Protein AF-A0A4Y2UH75-F1 (afdb_monomer)

Mean predicted aligned error: 12.53 Å

Structure (mmCIF, N/CA/C/O backbone):
data_AF-A0A4Y2UH75-F1
#
_entry.id   AF-A0A4Y2UH75-F1
#
loop_
_atom_site.group_PDB
_atom_site.id
_atom_site.type_symbol
_atom_site.label_atom_id
_atom_site.label_alt_id
_atom_site.label_comp_id
_atom_site.label_asym_id
_atom_site.label_entity_id
_atom_site.label_seq_id
_atom_site.pdbx_PDB_ins_code
_atom_site.Cartn_x
_atom_site.Cartn_y
_atom_site.Cartn_z
_atom_site.occupancy
_atom_site.B_iso_or_equiv
_atom_site.auth_seq_id
_atom_site.auth_comp_id
_atom_site.auth_asym_id
_atom_site.auth_atom_id
_atom_site.pdbx_PDB_model_num
ATOM 1 N N . MET A 1 1 ? 2.808 -1.306 12.003 1.00 77.44 1 MET A N 1
ATOM 2 C CA . MET A 1 1 ? 1.553 -0.594 12.345 1.00 77.44 1 MET A CA 1
ATOM 3 C C . MET A 1 1 ? 0.540 -1.600 12.867 1.00 77.44 1 MET A C 1
ATOM 5 O O . MET A 1 1 ? 0.437 -2.665 12.271 1.00 77.44 1 MET A O 1
ATOM 9 N N . GLN A 1 2 ? -0.162 -1.304 13.964 1.00 88.44 2 GLN A N 1
ATOM 10 C CA . GLN A 1 2 ? -1.139 -2.225 14.560 1.00 88.44 2 GLN A CA 1
ATOM 11 C C . GLN A 1 2 ? -2.530 -1.984 13.933 1.00 88.44 2 GLN A C 1
ATOM 13 O O . GLN A 1 2 ? -3.039 -0.869 14.065 1.00 88.44 2 GLN A O 1
ATOM 18 N N . PRO A 1 3 ? -3.154 -2.970 13.250 1.00 91.00 3 PRO A N 1
ATOM 19 C CA . PRO A 1 3 ? -4.386 -2.749 12.481 1.00 91.00 3 PRO A CA 1
ATOM 20 C C . PRO A 1 3 ? -5.548 -2.173 13.293 1.00 91.00 3 PRO A C 1
ATOM 22 O O . PRO A 1 3 ? -6.282 -1.321 12.805 1.00 91.00 3 PRO A O 1
ATOM 25 N N . HIS A 1 4 ? -5.685 -2.580 14.558 1.00 92.75 4 HIS A N 1
ATOM 26 C CA . HIS A 1 4 ? -6.818 -2.197 15.402 1.00 92.75 4 HIS A CA 1
ATOM 27 C C . HIS A 1 4 ? -6.920 -0.685 15.674 1.00 92.75 4 HIS A C 1
ATOM 29 O O . HIS A 1 4 ? -8.005 -0.214 16.030 1.00 92.75 4 HIS A O 1
ATOM 35 N N . LEU A 1 5 ? -5.824 0.059 15.484 1.00 93.62 5 LEU A N 1
ATOM 36 C CA . LEU A 1 5 ? -5.753 1.515 15.622 1.00 93.62 5 LEU A CA 1
ATOM 37 C C . LEU A 1 5 ? -6.319 2.265 14.404 1.00 93.62 5 LEU A C 1
ATOM 39 O O . LEU A 1 5 ? -6.504 3.475 14.477 1.00 93.62 5 LEU A O 1
ATOM 43 N N . LEU A 1 6 ? -6.595 1.576 13.294 1.00 94.50 6 LEU A N 1
ATOM 44 C CA . LEU A 1 6 ? -6.977 2.174 12.010 1.00 94.50 6 LEU A CA 1
ATOM 45 C C . LEU A 1 6 ? -8.470 2.029 11.734 1.00 94.50 6 LEU A C 1
ATOM 47 O O . LEU A 1 6 ? -9.096 1.059 12.162 1.00 94.50 6 LEU A O 1
ATOM 51 N N . LYS A 1 7 ? -9.055 2.954 10.974 1.00 95.12 7 LYS A N 1
ATOM 52 C CA . LYS A 1 7 ? -10.440 2.851 10.488 1.00 95.12 7 LYS A CA 1
ATOM 53 C C . LYS A 1 7 ? -10.694 1.488 9.835 1.00 95.12 7 LYS A C 1
ATOM 55 O O . LYS A 1 7 ? -9.806 0.911 9.213 1.00 95.12 7 LYS A O 1
ATOM 60 N N . THR A 1 8 ? -11.921 0.979 9.955 1.00 95.00 8 THR A N 1
ATOM 61 C CA . THR A 1 8 ? -12.284 -0.415 9.633 1.00 95.00 8 THR A CA 1
ATOM 62 C C . THR A 1 8 ? -11.789 -0.889 8.265 1.00 95.00 8 THR A C 1
ATOM 64 O O . THR A 1 8 ? -11.175 -1.950 8.175 1.00 95.00 8 THR A O 1
ATOM 67 N N . PHE A 1 9 ? -11.990 -0.092 7.209 1.00 95.19 9 PHE A N 1
ATOM 68 C CA . PHE A 1 9 ? -11.539 -0.439 5.857 1.00 95.19 9 PHE A CA 1
ATOM 69 C C . PHE A 1 9 ? -10.017 -0.634 5.780 1.00 95.19 9 PHE A C 1
ATOM 71 O O . PHE A 1 9 ? -9.544 -1.659 5.286 1.00 95.19 9 PHE A O 1
ATOM 78 N N . VAL A 1 10 ? -9.249 0.321 6.313 1.00 95.44 10 VAL A N 1
ATOM 79 C CA . VAL A 1 10 ? -7.781 0.274 6.315 1.00 95.44 10 VAL A CA 1
ATOM 80 C C . VAL A 1 10 ? -7.279 -0.844 7.228 1.00 95.44 10 VAL A C 1
ATOM 82 O O . VAL A 1 10 ? -6.428 -1.627 6.815 1.00 95.44 10 VAL A O 1
ATOM 85 N N . SER A 1 11 ? -7.858 -0.988 8.424 1.00 95.44 11 SER A N 1
ATOM 86 C CA . SER A 1 11 ? -7.550 -2.062 9.379 1.00 95.44 11 SER A CA 1
ATOM 87 C C . SER A 1 11 ? -7.643 -3.444 8.733 1.00 95.44 11 SER A C 1
ATOM 89 O O . SER A 1 11 ? -6.688 -4.218 8.790 1.00 95.44 11 SER A O 1
ATOM 91 N N . ASN A 1 12 ? -8.762 -3.746 8.069 1.00 96.31 12 ASN A N 1
ATOM 92 C CA . ASN A 1 12 ? -8.988 -5.058 7.460 1.00 96.31 12 ASN A CA 1
ATOM 93 C C . ASN A 1 12 ? -7.946 -5.376 6.377 1.00 96.31 12 ASN A C 1
ATOM 95 O O . ASN A 1 12 ? -7.432 -6.494 6.312 1.00 96.31 12 ASN A O 1
ATOM 99 N N . ARG A 1 13 ? -7.583 -4.385 5.553 1.00 95.56 13 ARG A N 1
ATOM 100 C CA . ARG A 1 13 ? -6.571 -4.549 4.498 1.00 95.56 13 ARG A CA 1
ATOM 101 C C . ARG A 1 13 ? -5.172 -4.733 5.071 1.00 95.56 13 ARG A C 1
ATOM 103 O O . ARG A 1 13 ? -4.467 -5.643 4.646 1.00 95.56 13 ARG A O 1
ATOM 110 N N . VAL A 1 14 ? -4.784 -3.908 6.044 1.00 92.81 14 VAL A N 1
ATOM 111 C CA . VAL A 1 14 ? -3.471 -4.008 6.697 1.00 92.81 14 VAL A CA 1
ATOM 112 C C . VAL A 1 14 ? -3.326 -5.363 7.387 1.00 92.81 14 VAL A C 1
ATOM 114 O O . VAL A 1 14 ? -2.302 -6.014 7.203 1.00 92.81 14 VAL A O 1
ATOM 117 N N . ALA A 1 15 ? -4.357 -5.833 8.097 1.00 93.62 15 ALA A N 1
ATOM 118 C CA . ALA A 1 15 ? -4.357 -7.159 8.713 1.00 93.62 15 ALA A CA 1
ATOM 119 C C . ALA A 1 15 ? -4.193 -8.275 7.670 1.00 93.62 15 ALA A C 1
ATOM 121 O O . ALA A 1 15 ? -3.379 -9.179 7.855 1.00 93.62 15 ALA A O 1
ATOM 122 N N . LYS A 1 16 ? -4.909 -8.191 6.539 1.00 94.62 16 LYS A N 1
ATOM 123 C CA . LYS A 1 16 ? -4.784 -9.179 5.463 1.00 94.62 16 LYS A CA 1
ATOM 124 C C . LYS A 1 16 ? -3.377 -9.195 4.867 1.00 94.62 16 LYS A C 1
ATOM 126 O O . LYS A 1 16 ? -2.799 -10.269 4.748 1.00 94.62 16 LYS A O 1
ATOM 131 N N . ILE A 1 17 ? -2.809 -8.034 4.543 1.00 93.06 17 ILE A N 1
ATOM 132 C CA . ILE A 1 17 ? -1.444 -7.930 4.002 1.00 93.06 17 ILE A CA 1
ATOM 133 C C . ILE A 1 17 ? -0.431 -8.499 5.002 1.00 93.06 17 ILE A C 1
ATOM 135 O O . ILE A 1 17 ? 0.372 -9.350 4.640 1.00 93.06 17 ILE A O 1
ATOM 139 N N . GLN A 1 18 ? -0.516 -8.107 6.275 1.00 91.06 18 GLN A N 1
ATOM 140 C CA . GLN A 1 18 ? 0.371 -8.620 7.325 1.00 91.06 18 GLN A CA 1
ATOM 141 C C . GLN A 1 18 ? 0.248 -10.137 7.513 1.00 91.06 18 GLN A C 1
ATOM 143 O O . GLN A 1 18 ? 1.252 -10.791 7.763 1.00 91.06 18 GLN A O 1
ATOM 148 N N . SER A 1 19 ? -0.950 -10.711 7.348 1.00 92.12 19 SER A N 1
ATOM 149 C CA . SER A 1 19 ? -1.141 -12.168 7.416 1.00 92.12 19 SER A CA 1
ATOM 150 C C . SER A 1 19 ? -0.520 -12.927 6.239 1.00 92.12 19 SER A C 1
ATOM 152 O O . SER A 1 19 ? -0.185 -14.097 6.380 1.00 92.12 19 SER A O 1
ATOM 154 N N . LEU A 1 20 ? -0.386 -12.275 5.079 1.00 93.25 20 LEU A N 1
ATOM 155 C CA . LEU A 1 20 ? 0.162 -12.875 3.860 1.00 93.25 20 LEU A CA 1
ATOM 156 C C . LEU A 1 20 ? 1.684 -12.721 3.758 1.00 93.25 20 LEU A C 1
ATOM 158 O O . LEU A 1 20 ? 2.327 -13.479 3.039 1.00 93.25 20 LEU A O 1
ATOM 162 N N . CYS A 1 21 ? 2.260 -11.738 4.449 1.00 89.12 21 CYS A N 1
ATOM 163 C CA . CYS A 1 21 ? 3.667 -11.382 4.322 1.00 89.12 21 CYS A CA 1
ATOM 164 C C . CYS A 1 21 ? 4.406 -11.696 5.627 1.00 89.12 21 CYS A C 1
ATOM 166 O O . CYS A 1 21 ? 4.317 -10.953 6.603 1.00 89.12 21 CYS A O 1
ATOM 168 N N . SER A 1 22 ? 5.156 -12.797 5.650 1.00 80.44 22 SER A N 1
ATOM 169 C CA . SER A 1 22 ? 5.952 -13.216 6.806 1.00 80.44 22 SER A CA 1
ATOM 170 C C . SER A 1 22 ? 7.123 -12.257 7.057 1.00 80.44 22 SER A C 1
ATOM 172 O O . SER A 1 22 ? 8.086 -12.257 6.292 1.00 80.44 22 SER A O 1
ATOM 174 N N . ASN A 1 23 ? 7.045 -11.453 8.127 1.00 71.75 23 ASN A N 1
ATOM 175 C CA . ASN A 1 23 ? 8.115 -10.589 8.665 1.00 71.75 23 ASN A CA 1
ATOM 176 C C . ASN A 1 23 ? 8.934 -9.795 7.626 1.00 71.75 23 ASN A C 1
ATOM 178 O O . ASN A 1 23 ? 10.114 -9.513 7.833 1.00 71.75 23 ASN A O 1
ATOM 182 N N . SER A 1 24 ? 8.325 -9.411 6.505 1.00 80.31 24 SER A N 1
ATOM 183 C CA . SER A 1 24 ? 9.016 -8.638 5.475 1.00 80.31 24 SER A CA 1
ATOM 184 C C . SER A 1 24 ? 9.211 -7.194 5.941 1.00 80.31 24 SER A C 1
ATOM 186 O O . SER A 1 24 ? 8.296 -6.583 6.501 1.00 80.31 24 SER A O 1
ATOM 188 N N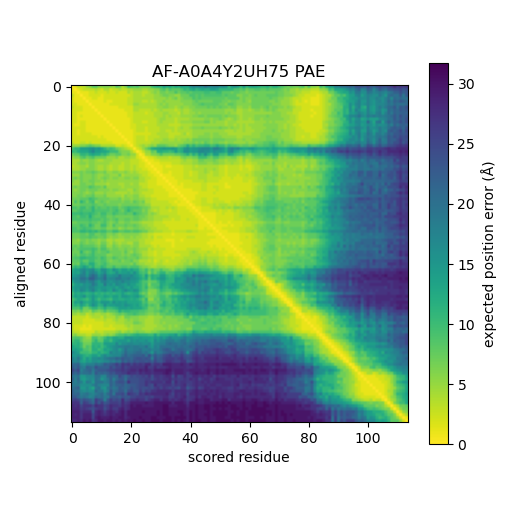 . GLN A 1 25 ? 10.394 -6.627 5.700 1.00 76.69 25 GLN A N 1
ATOM 189 C CA . GLN A 1 25 ? 10.629 -5.200 5.904 1.00 76.69 25 GLN A CA 1
ATOM 190 C C . GLN A 1 25 ? 10.106 -4.420 4.697 1.00 76.69 25 GLN A C 1
ATOM 192 O O . GLN A 1 25 ? 10.614 -4.562 3.589 1.00 76.69 25 GLN A O 1
ATOM 197 N N . TRP A 1 26 ? 9.099 -3.579 4.922 1.00 80.44 26 TRP A N 1
ATOM 198 C CA . TRP A 1 26 ? 8.533 -2.707 3.895 1.00 80.44 26 TRP A CA 1
ATOM 199 C C . TRP A 1 26 ? 9.165 -1.325 3.996 1.00 80.44 26 TRP A C 1
ATOM 201 O O . TRP A 1 26 ? 9.212 -0.739 5.080 1.00 80.44 26 TRP A O 1
ATOM 211 N N . ARG A 1 27 ? 9.631 -0.795 2.866 1.00 79.69 27 ARG A N 1
ATOM 212 C CA . ARG A 1 27 ? 10.181 0.559 2.760 1.00 79.69 27 ARG A CA 1
ATOM 213 C C . ARG A 1 27 ? 9.480 1.299 1.635 1.00 79.69 27 ARG A C 1
ATOM 215 O O . ARG A 1 27 ? 9.110 0.703 0.627 1.00 79.69 27 ARG A O 1
ATOM 222 N N . HIS A 1 28 ? 9.284 2.595 1.830 1.00 82.75 28 HIS A N 1
ATOM 223 C CA . HIS A 1 28 ? 8.739 3.445 0.785 1.00 82.75 28 HIS A CA 1
ATOM 224 C C . HIS A 1 28 ? 9.781 3.655 -0.317 1.00 82.75 28 HIS A C 1
ATOM 226 O O . HIS A 1 28 ? 10.925 4.010 -0.032 1.00 82.75 28 HIS A O 1
ATOM 232 N N . VAL A 1 29 ? 9.350 3.512 -1.567 1.00 82.44 29 VAL A N 1
ATOM 233 C CA . VAL A 1 29 ? 10.119 3.871 -2.759 1.00 82.44 29 VAL A CA 1
ATOM 234 C C . VAL A 1 29 ? 9.423 5.059 -3.404 1.00 82.44 29 VAL A C 1
ATOM 236 O O . VAL A 1 29 ? 8.214 5.018 -3.623 1.00 82.44 29 VAL A O 1
ATOM 239 N N . SER A 1 30 ? 10.161 6.137 -3.675 1.00 83.94 30 SER A N 1
ATOM 240 C CA . SER A 1 30 ? 9.585 7.301 -4.353 1.00 83.94 30 SER A CA 1
ATOM 241 C C . SER A 1 30 ? 9.071 6.908 -5.740 1.00 83.94 30 SER A C 1
ATOM 243 O O . SER A 1 30 ? 9.659 6.050 -6.395 1.00 83.94 30 SER A O 1
ATOM 245 N N . SER A 1 31 ? 7.996 7.546 -6.217 1.00 85.62 31 SER A N 1
ATOM 246 C CA . SER A 1 31 ? 7.390 7.208 -7.518 1.00 85.62 31 SER A CA 1
ATOM 247 C C . SER A 1 31 ? 8.405 7.236 -8.664 1.00 85.62 31 SER A C 1
ATOM 249 O O . SER A 1 31 ? 8.417 6.338 -9.492 1.00 85.62 31 SER A O 1
ATOM 251 N N . LYS A 1 32 ? 9.337 8.202 -8.642 1.00 86.69 32 LYS A N 1
ATOM 252 C CA . LYS A 1 32 ? 10.417 8.335 -9.637 1.00 86.69 32 LYS A CA 1
ATOM 253 C C . LYS A 1 32 ? 11.391 7.151 -9.664 1.00 86.69 32 LYS A C 1
ATOM 255 O O . LYS A 1 32 ? 12.096 6.981 -10.647 1.00 86.69 32 LYS A O 1
ATOM 260 N N . CYS A 1 33 ? 11.465 6.379 -8.584 1.00 88.06 33 CYS A N 1
ATOM 261 C CA . CYS A 1 33 ? 12.346 5.224 -8.444 1.00 88.06 33 CYS A CA 1
ATOM 262 C C . CYS A 1 33 ? 11.569 3.896 -8.432 1.00 88.06 33 CYS A C 1
ATOM 264 O O . CYS A 1 33 ? 12.163 2.856 -8.160 1.00 88.06 33 CYS A O 1
ATOM 266 N N . ASN A 1 34 ? 10.252 3.911 -8.665 1.00 90.88 34 ASN A N 1
ATOM 267 C CA . ASN A 1 34 ? 9.431 2.707 -8.674 1.00 90.88 34 ASN A CA 1
ATOM 268 C C . ASN A 1 34 ? 9.243 2.210 -10.119 1.00 90.88 34 ASN A C 1
ATOM 270 O O . ASN A 1 34 ? 8.478 2.830 -10.857 1.00 90.88 34 ASN A O 1
ATOM 274 N N . PRO A 1 35 ? 9.856 1.087 -10.533 1.00 92.50 35 PRO A N 1
ATOM 275 C CA . PRO A 1 35 ? 9.701 0.575 -11.895 1.00 92.50 35 PRO A CA 1
ATOM 276 C C . PRO A 1 35 ? 8.241 0.274 -12.253 1.00 92.50 35 PRO A C 1
ATOM 278 O O . PRO A 1 35 ? 7.826 0.520 -13.380 1.00 92.50 35 PRO A O 1
ATOM 281 N N . ALA A 1 36 ? 7.412 -0.158 -11.295 1.00 92.44 36 ALA A N 1
ATOM 282 C CA . ALA A 1 36 ? 5.992 -0.390 -11.558 1.00 92.44 36 ALA A CA 1
ATOM 283 C C . ALA A 1 36 ? 5.258 0.890 -12.004 1.00 92.44 36 ALA A C 1
ATOM 285 O O . ALA A 1 36 ? 4.318 0.812 -12.791 1.00 92.44 36 ALA A O 1
ATOM 286 N N . ASP A 1 37 ? 5.698 2.066 -11.540 1.00 93.19 37 ASP A N 1
ATOM 287 C CA . ASP A 1 37 ? 5.117 3.357 -11.925 1.00 93.19 37 ASP A CA 1
ATOM 288 C C . ASP A 1 37 ? 5.327 3.651 -13.420 1.00 93.19 37 ASP A C 1
ATOM 290 O O . ASP A 1 37 ? 4.460 4.259 -14.037 1.00 93.19 37 ASP A O 1
ATOM 294 N N . VAL A 1 38 ? 6.423 3.165 -14.022 1.00 92.44 38 VAL A N 1
ATOM 295 C CA . VAL A 1 38 ? 6.693 3.298 -15.467 1.00 92.44 38 VAL A CA 1
ATOM 296 C C . VAL A 1 38 ? 5.578 2.633 -16.272 1.00 92.44 38 VAL A C 1
ATOM 298 O O . VAL A 1 38 ? 4.946 3.275 -17.109 1.00 92.44 38 VAL A O 1
ATOM 301 N N . LEU A 1 39 ? 5.271 1.373 -15.956 1.00 91.44 39 LEU A N 1
ATOM 302 C CA . LEU A 1 39 ? 4.202 0.635 -16.625 1.00 91.44 39 LEU A CA 1
ATOM 303 C C . LEU A 1 39 ? 2.826 1.263 -16.349 1.00 91.44 39 LEU A C 1
ATOM 305 O O . LEU A 1 39 ? 2.036 1.458 -17.269 1.00 91.44 39 LEU A O 1
ATOM 309 N N . PHE A 1 40 ? 2.533 1.624 -15.095 1.00 92.25 40 PHE A N 1
ATOM 310 C CA . PHE A 1 40 ? 1.233 2.203 -14.732 1.00 92.25 40 PHE A CA 1
ATOM 311 C C . PHE A 1 40 ? 0.980 3.595 -15.328 1.00 92.25 40 PHE A C 1
ATOM 313 O O . PHE A 1 40 ? -0.178 4.000 -15.431 1.00 92.25 40 PHE A O 1
ATOM 320 N N . ARG A 1 41 ? 2.024 4.320 -15.746 1.00 91.75 41 ARG A N 1
ATOM 321 C CA . ARG A 1 41 ? 1.894 5.590 -16.479 1.00 91.75 41 ARG A CA 1
ATOM 322 C C . ARG A 1 41 ? 1.634 5.421 -17.974 1.00 91.75 41 ARG A C 1
ATOM 324 O O . ARG A 1 41 ? 1.435 6.428 -18.646 1.00 91.75 41 ARG A O 1
ATOM 331 N N . GLY A 1 42 ? 1.576 4.184 -18.462 1.00 93.50 42 GLY A N 1
ATOM 332 C CA . GLY A 1 42 ? 1.241 3.880 -19.849 1.00 93.50 42 GLY A CA 1
ATOM 333 C C . GLY A 1 42 ? 2.447 3.784 -20.77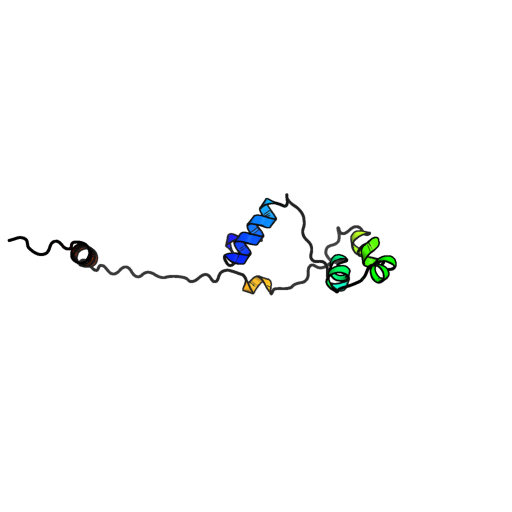6 1.00 93.50 42 GLY A C 1
ATOM 334 O O . GLY A 1 42 ? 2.270 4.003 -21.968 1.00 93.50 42 GLY A O 1
ATOM 335 N N . ALA A 1 43 ? 3.635 3.468 -20.248 1.00 93.44 43 ALA A N 1
ATOM 336 C CA . ALA A 1 43 ? 4.780 3.117 -21.083 1.00 93.44 43 ALA A CA 1
ATOM 337 C C . ALA A 1 43 ? 4.443 1.900 -21.953 1.00 93.44 43 ALA A C 1
ATOM 339 O O . ALA A 1 43 ? 3.907 0.901 -21.454 1.00 93.44 43 ALA A O 1
ATOM 340 N N . ASP A 1 44 ? 4.751 1.987 -23.241 1.00 94.81 44 ASP A N 1
ATOM 341 C CA . ASP A 1 44 ? 4.573 0.875 -24.165 1.00 94.81 44 ASP A CA 1
ATOM 342 C C . ASP A 1 44 ? 5.797 -0.060 -24.188 1.00 94.81 44 ASP A C 1
ATOM 344 O O . ASP A 1 44 ? 6.757 0.085 -23.428 1.00 94.81 44 ASP A O 1
ATOM 348 N N . ALA A 1 45 ? 5.750 -1.094 -25.030 1.00 94.00 45 ALA A N 1
ATOM 349 C CA . ALA A 1 45 ? 6.837 -2.066 -25.111 1.00 94.00 45 ALA A CA 1
ATOM 350 C C . ALA A 1 45 ? 8.156 -1.455 -25.622 1.00 94.00 45 ALA A C 1
ATOM 352 O O . ALA A 1 45 ? 9.223 -1.951 -25.257 1.00 94.00 45 ALA A O 1
ATOM 353 N N . GLU A 1 46 ? 8.097 -0.410 -26.453 1.00 94.94 46 GLU A N 1
ATOM 354 C CA . GLU A 1 46 ? 9.284 0.279 -26.961 1.00 94.94 46 GLU A CA 1
ATOM 355 C C . GLU A 1 46 ? 9.893 1.162 -25.873 1.00 94.94 46 GLU A C 1
ATOM 357 O O . GLU A 1 46 ? 11.100 1.086 -25.643 1.00 94.94 46 GLU A O 1
ATOM 362 N N . ASP A 1 47 ? 9.056 1.891 -25.131 1.00 93.88 47 ASP A N 1
ATOM 363 C CA . ASP A 1 47 ? 9.479 2.669 -23.966 1.00 93.88 47 ASP A CA 1
ATOM 364 C C . ASP A 1 47 ? 10.167 1.783 -22.925 1.00 93.88 47 ASP A C 1
ATOM 366 O O . ASP A 1 47 ? 11.205 2.144 -22.371 1.00 93.88 47 ASP A O 1
ATOM 370 N N . LEU A 1 48 ? 9.594 0.606 -22.646 1.00 94.50 48 LEU A N 1
ATOM 371 C CA . LEU A 1 48 ? 10.155 -0.323 -21.670 1.00 94.50 48 LEU A CA 1
ATOM 372 C C . LEU A 1 48 ? 11.457 -0.951 -22.153 1.00 94.50 48 LEU A C 1
ATOM 374 O O . LEU A 1 48 ? 12.321 -1.207 -21.319 1.00 94.50 48 LEU A O 1
ATOM 378 N N . ARG A 1 49 ? 11.622 -1.205 -23.459 1.00 94.94 49 ARG A N 1
ATOM 379 C CA . ARG A 1 49 ? 12.837 -1.829 -24.016 1.00 94.94 49 ARG A CA 1
ATOM 380 C C . ARG A 1 49 ? 14.096 -1.078 -23.592 1.00 94.94 49 ARG A C 1
ATOM 382 O O . ARG A 1 49 ? 15.064 -1.719 -23.194 1.00 94.94 49 ARG A O 1
ATOM 389 N N . ASP A 1 50 ? 14.039 0.250 -23.625 1.00 93.88 50 ASP A N 1
ATOM 390 C CA . ASP A 1 50 ? 15.187 1.124 -23.376 1.00 93.88 50 ASP A CA 1
ATOM 391 C C . ASP A 1 50 ? 15.141 1.765 -21.965 1.00 93.88 50 ASP A C 1
ATOM 393 O O . ASP A 1 50 ? 15.844 2.737 -21.687 1.00 93.88 50 ASP A O 1
ATOM 397 N N . ASN A 1 51 ? 14.314 1.236 -21.048 1.00 93.44 51 ASN A N 1
ATOM 398 C CA . ASN A 1 51 ? 14.141 1.777 -19.697 1.00 93.44 51 ASN A CA 1
ATOM 399 C C . ASN A 1 51 ? 15.019 1.066 -18.654 1.00 93.44 51 ASN A C 1
ATOM 401 O O . ASN A 1 51 ? 14.666 0.007 -18.126 1.00 93.44 51 ASN A O 1
ATOM 405 N N . ASP A 1 52 ? 16.130 1.702 -18.283 1.00 93.06 52 ASP A N 1
ATOM 406 C CA . ASP A 1 52 ? 17.047 1.167 -17.270 1.00 93.06 52 ASP A CA 1
ATOM 407 C C . ASP A 1 52 ? 16.387 0.987 -15.896 1.00 93.06 52 ASP A C 1
ATOM 409 O O . ASP A 1 52 ? 16.654 0.000 -15.215 1.00 93.06 52 ASP A O 1
ATOM 413 N N . LEU A 1 53 ? 15.488 1.889 -15.482 1.00 92.69 53 LEU A N 1
ATOM 414 C CA . LEU A 1 53 ? 14.803 1.763 -14.190 1.00 92.69 53 LEU A CA 1
ATOM 415 C C . LEU A 1 53 ? 13.942 0.492 -14.135 1.00 92.69 53 LEU A C 1
ATOM 417 O O . LEU A 1 53 ? 13.884 -0.150 -13.089 1.00 92.69 53 LEU A O 1
ATOM 421 N N . TRP A 1 54 ? 13.284 0.127 -15.236 1.00 93.75 54 TRP A N 1
ATOM 422 C CA . TRP A 1 54 ? 12.467 -1.081 -15.339 1.00 93.75 54 TRP A CA 1
ATOM 423 C C . TRP A 1 54 ? 13.315 -2.354 -15.282 1.00 93.75 54 TRP A C 1
ATOM 425 O O . TRP A 1 54 ? 13.003 -3.262 -14.511 1.00 93.75 54 TRP A O 1
ATOM 435 N N . TRP A 1 55 ? 14.394 -2.413 -16.068 1.00 93.50 55 TRP A N 1
ATOM 436 C CA . TRP A 1 55 ? 15.199 -3.630 -16.208 1.00 93.50 55 TRP A CA 1
ATOM 437 C C . TRP A 1 55 ? 16.267 -3.806 -15.133 1.00 93.50 55 TRP A C 1
ATOM 439 O O . TRP A 1 55 ? 16.508 -4.927 -14.690 1.00 93.50 55 TRP A O 1
ATOM 449 N N . GLN A 1 56 ? 16.914 -2.721 -14.712 1.00 91.81 56 GLN A N 1
ATOM 450 C CA . GLN A 1 56 ? 17.985 -2.750 -13.711 1.00 91.81 56 GLN A CA 1
ATOM 451 C C . GLN A 1 56 ? 17.474 -2.444 -12.300 1.00 91.81 56 GLN A C 1
ATOM 453 O O . GLN A 1 56 ? 18.134 -2.772 -11.313 1.00 91.81 56 GLN A O 1
ATOM 458 N N . GLY A 1 57 ? 16.284 -1.850 -12.190 1.00 89.50 57 GLY A N 1
ATOM 459 C CA . GLY A 1 57 ? 15.735 -1.402 -10.921 1.00 89.50 57 GLY A CA 1
ATOM 460 C C . GLY A 1 57 ? 16.381 -0.105 -10.425 1.00 89.50 57 GLY A C 1
ATOM 461 O O . GLY A 1 57 ? 17.265 0.476 -11.057 1.00 89.50 57 GLY A O 1
ATOM 462 N N . PRO A 1 58 ? 15.925 0.405 -9.274 1.00 88.06 58 PRO A N 1
ATOM 463 C CA . PRO A 1 58 ? 16.484 1.613 -8.703 1.00 88.06 58 PRO A CA 1
ATOM 464 C C . PRO A 1 58 ? 17.859 1.365 -8.078 1.00 88.06 58 PRO A C 1
ATOM 466 O O . PRO A 1 58 ? 18.079 0.394 -7.354 1.00 88.06 58 PRO A O 1
ATOM 469 N N . GLU A 1 59 ? 18.757 2.329 -8.267 1.00 83.06 59 GLU A N 1
ATOM 470 C CA . GLU A 1 59 ? 20.161 2.246 -7.852 1.00 83.06 59 GLU A CA 1
ATOM 471 C C . GLU A 1 59 ? 20.351 1.925 -6.359 1.00 83.06 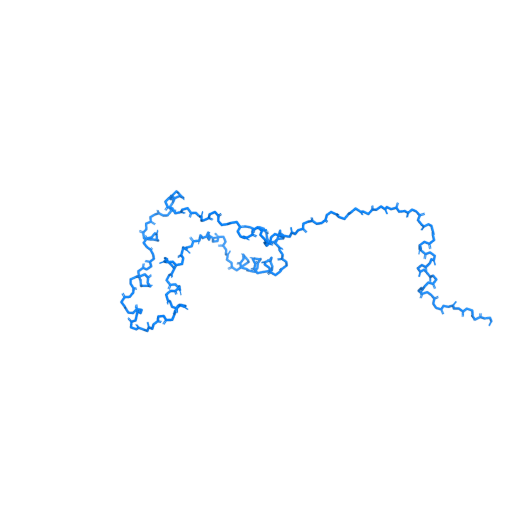59 GLU A C 1
ATOM 473 O O . GLU A 1 59 ? 21.329 1.294 -5.963 1.00 83.06 59 GLU A O 1
ATOM 478 N N . PHE A 1 60 ? 19.408 2.328 -5.503 1.00 78.94 60 PHE A N 1
ATOM 479 C CA . PHE A 1 60 ? 19.509 2.064 -4.072 1.00 78.94 60 PHE A CA 1
ATOM 480 C C . PHE A 1 60 ? 19.413 0.584 -3.703 1.00 78.94 60 PHE A C 1
ATOM 482 O O . PHE A 1 60 ? 19.938 0.221 -2.657 1.00 78.94 60 PHE A O 1
ATOM 489 N N . LEU A 1 61 ? 18.789 -0.258 -4.535 1.00 79.69 61 LEU A N 1
ATOM 490 C CA . LEU A 1 61 ? 18.748 -1.708 -4.321 1.00 79.69 61 LEU A CA 1
ATOM 491 C C . LEU A 1 61 ? 20.074 -2.391 -4.674 1.00 79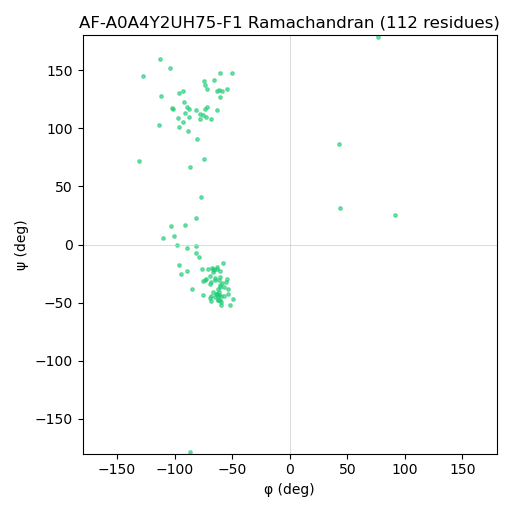.69 61 LEU A C 1
ATOM 493 O O . LEU A 1 61 ? 20.342 -3.482 -4.184 1.00 79.69 61 LEU A O 1
ATOM 497 N N . LEU A 1 62 ? 20.905 -1.747 -5.500 1.00 79.25 62 LEU A N 1
ATOM 498 C CA . LEU A 1 62 ? 22.220 -2.254 -5.904 1.00 79.25 62 LEU A CA 1
ATOM 499 C C . LEU A 1 62 ? 23.304 -1.983 -4.850 1.00 79.25 62 LEU A C 1
ATOM 501 O O . LEU A 1 62 ? 24.438 -2.439 -4.987 1.00 79.25 62 LEU A O 1
ATOM 505 N N . ARG A 1 63 ? 22.978 -1.215 -3.807 1.00 75.38 63 ARG A N 1
ATOM 506 C CA . ARG A 1 63 ? 23.888 -0.853 -2.718 1.00 75.38 63 ARG A CA 1
ATOM 507 C C . ARG A 1 63 ? 23.430 -1.512 -1.424 1.00 75.38 63 ARG A C 1
ATOM 509 O O . ARG A 1 63 ? 22.260 -1.842 -1.265 1.00 75.38 63 ARG A O 1
ATOM 516 N N . ASP A 1 64 ? 24.343 -1.639 -0.470 1.00 71.06 64 ASP A N 1
ATOM 517 C CA . ASP A 1 64 ? 23.983 -2.065 0.879 1.00 71.06 64 ASP A CA 1
ATOM 518 C C . ASP A 1 64 ? 23.048 -1.013 1.520 1.00 71.06 64 ASP A C 1
ATOM 520 O O . ASP A 1 64 ? 23.413 0.154 1.685 1.00 71.06 64 ASP A O 1
ATOM 524 N N . ILE A 1 65 ? 21.800 -1.410 1.801 1.00 68.81 65 ILE A N 1
ATOM 525 C CA . ILE A 1 65 ? 20.706 -0.542 2.293 1.00 68.81 65 ILE A CA 1
ATOM 526 C C . ILE A 1 65 ? 20.679 -0.504 3.831 1.00 68.81 65 ILE A C 1
ATOM 528 O O . ILE A 1 65 ? 19.674 -0.146 4.451 1.00 68.81 65 ILE A O 1
ATOM 532 N N . SER A 1 66 ? 21.770 -0.923 4.471 1.00 67.25 66 SER A N 1
ATOM 533 C CA . SER A 1 66 ? 21.899 -0.947 5.927 1.00 67.25 66 SER A CA 1
ATOM 534 C C . SER A 1 66 ? 21.889 0.448 6.554 1.00 67.25 66 SER A C 1
ATOM 536 O O . SER A 1 66 ? 21.508 0.560 7.717 1.00 67.25 66 SER A O 1
ATOM 538 N N . ASP A 1 67 ? 22.219 1.499 5.794 1.00 66.25 67 ASP A N 1
ATOM 539 C CA . ASP A 1 67 ? 22.233 2.885 6.267 1.00 66.25 67 ASP A CA 1
ATOM 540 C C . ASP A 1 67 ? 20.852 3.576 6.135 1.00 66.25 67 ASP A C 1
ATOM 542 O O . ASP A 1 67 ? 20.410 3.893 5.021 1.00 66.25 67 ASP A O 1
ATOM 546 N N . PRO A 1 68 ? 20.152 3.852 7.255 1.00 63.25 68 PRO A N 1
ATOM 547 C CA . PRO 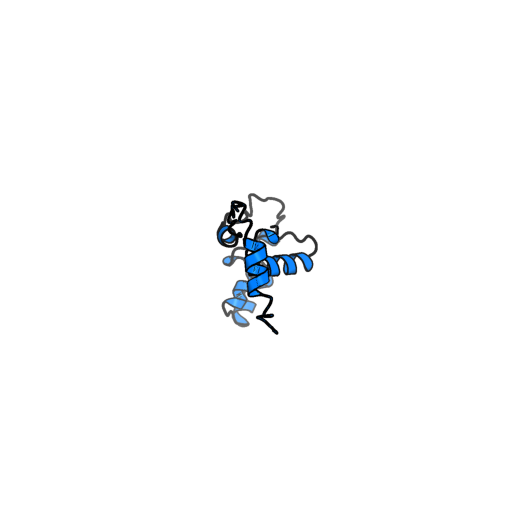A 1 68 ? 18.859 4.531 7.253 1.00 63.25 68 PRO A CA 1
ATOM 548 C C . PRO A 1 68 ? 18.938 6.023 6.893 1.00 63.25 68 PRO A C 1
ATOM 550 O O . PRO A 1 68 ? 17.917 6.587 6.498 1.00 63.25 68 PRO A O 1
ATOM 553 N N . GLU A 1 69 ? 20.101 6.673 7.031 1.00 66.94 69 GLU A N 1
ATOM 554 C CA . GLU A 1 69 ? 20.268 8.101 6.715 1.00 66.94 69 GLU A CA 1
ATOM 555 C C . GLU A 1 69 ? 20.325 8.342 5.207 1.00 66.94 69 GLU A C 1
ATOM 557 O O . GLU A 1 69 ? 19.837 9.360 4.714 1.00 66.94 69 GLU A O 1
ATOM 562 N N . LYS A 1 70 ? 20.858 7.371 4.458 1.00 65.56 70 LYS A N 1
ATOM 563 C CA . LYS A 1 70 ? 20.986 7.446 2.999 1.00 65.56 70 LYS A CA 1
ATOM 564 C C . LYS A 1 70 ? 19.650 7.289 2.269 1.00 65.56 70 LYS A C 1
ATOM 566 O O . LYS A 1 70 ? 19.468 7.860 1.194 1.00 65.56 70 LYS A O 1
ATOM 571 N N . TYR A 1 71 ? 18.710 6.548 2.858 1.00 67.56 71 TYR A N 1
ATOM 572 C CA . TYR A 1 71 ? 17.368 6.319 2.312 1.00 67.56 71 TYR A CA 1
ATOM 573 C C . TYR A 1 71 ? 16.305 6.572 3.384 1.00 67.56 71 TYR A C 1
ATOM 575 O O . TYR A 1 71 ? 15.695 5.626 3.901 1.00 67.56 71 TYR A O 1
ATOM 583 N N . PRO A 1 72 ? 16.082 7.849 3.741 1.00 65.38 72 PRO A N 1
ATOM 584 C CA . PRO A 1 72 ? 15.149 8.195 4.793 1.00 65.38 72 PRO A CA 1
ATOM 585 C C . PRO A 1 72 ? 13.740 7.764 4.389 1.00 65.38 72 PRO A C 1
ATOM 587 O O . PRO A 1 72 ? 13.260 8.062 3.293 1.00 65.38 72 PRO A O 1
ATOM 590 N N . CYS A 1 73 ? 13.047 7.084 5.302 1.00 65.44 73 CYS A N 1
ATOM 591 C CA . CYS A 1 73 ? 11.613 6.883 5.155 1.00 65.44 73 CYS A CA 1
ATOM 592 C C . CYS A 1 73 ? 10.948 8.271 5.134 1.00 65.44 73 CYS A C 1
ATOM 594 O O . CYS A 1 73 ? 11.210 9.066 6.047 1.00 65.44 73 CYS A O 1
ATOM 596 N N . PRO A 1 74 ? 10.122 8.605 4.124 1.00 68.38 74 PRO A N 1
ATOM 597 C CA . PRO A 1 74 ? 9.430 9.882 4.110 1.00 68.38 74 PRO A CA 1
ATOM 598 C C . PRO A 1 74 ? 8.650 10.067 5.406 1.00 68.38 74 PRO A C 1
ATOM 600 O O . PRO A 1 74 ? 7.929 9.171 5.845 1.00 68.38 74 PRO A O 1
ATOM 603 N N . LYS A 1 75 ? 8.762 11.253 6.007 1.00 70.75 75 LYS A N 1
ATOM 604 C CA . LYS A 1 75 ? 7.984 11.641 7.193 1.00 70.75 75 LYS A CA 1
ATOM 605 C C . LYS A 1 75 ? 6.546 12.011 6.811 1.00 70.75 75 LYS A C 1
ATOM 607 O O . LYS A 1 75 ? 6.017 13.009 7.294 1.00 70.75 75 LYS A O 1
ATOM 612 N N . ASP A 1 76 ? 5.942 11.248 5.905 1.00 77.81 76 ASP A N 1
ATOM 613 C CA . ASP A 1 76 ? 4.558 11.451 5.516 1.00 77.81 76 ASP A CA 1
ATOM 614 C C . ASP A 1 76 ? 3.650 11.004 6.665 1.00 77.81 76 ASP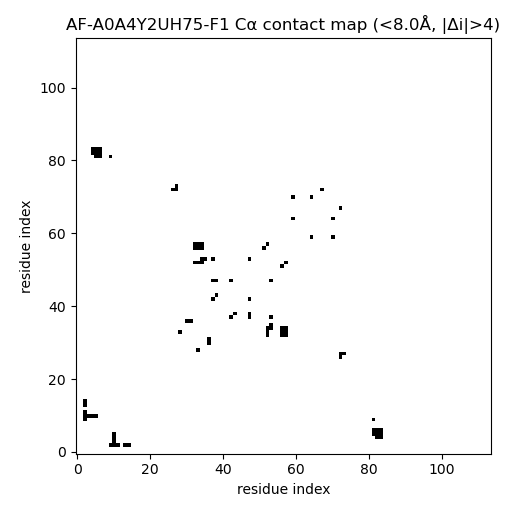 A C 1
ATOM 616 O O . ASP A 1 76 ? 3.663 9.850 7.099 1.00 77.81 76 ASP A O 1
ATOM 620 N N . LYS A 1 77 ? 2.883 11.959 7.183 1.00 80.06 77 LYS A N 1
ATOM 621 C CA . LYS A 1 77 ? 1.932 11.767 8.278 1.00 80.06 77 LYS A CA 1
ATOM 622 C C . LYS A 1 77 ? 0.497 11.636 7.786 1.00 80.06 77 LYS A C 1
ATOM 624 O O . LYS A 1 77 ? -0.415 11.569 8.598 1.00 80.06 77 LYS A O 1
ATOM 629 N N . THR A 1 78 ? 0.269 11.554 6.476 1.00 84.31 78 THR A N 1
ATOM 630 C CA . THR A 1 78 ? -1.077 11.410 5.903 1.00 84.31 78 THR A CA 1
ATOM 631 C C . THR A 1 78 ? -1.819 10.202 6.481 1.00 84.31 78 THR A C 1
ATOM 633 O O . THR A 1 78 ? -3.024 10.273 6.715 1.00 84.31 78 THR A O 1
ATOM 636 N N . PHE A 1 79 ? -1.102 9.126 6.830 1.00 84.75 79 PHE A N 1
ATOM 637 C CA . PHE A 1 79 ? -1.695 7.949 7.473 1.00 84.75 79 PHE A CA 1
ATOM 638 C C . PHE A 1 79 ? -2.355 8.252 8.832 1.00 84.75 79 PHE A C 1
ATOM 640 O O . PHE A 1 79 ? -3.229 7.498 9.255 1.00 84.75 79 PHE A O 1
ATOM 647 N N . GLU A 1 80 ? -1.975 9.337 9.521 1.00 89.19 80 GLU A N 1
ATOM 648 C CA . GLU A 1 80 ? -2.586 9.738 10.796 1.00 89.19 80 GLU A CA 1
ATOM 649 C C . GLU A 1 80 ? -4.090 10.016 10.626 1.00 89.19 80 GLU A C 1
ATOM 651 O O . GLU A 1 80 ? -4.873 9.774 11.544 1.00 89.19 80 GLU A O 1
ATOM 656 N N . GLN A 1 81 ? -4.528 10.427 9.428 1.00 91.06 81 GLN A N 1
ATOM 657 C CA . GLN A 1 81 ? -5.945 10.621 9.100 1.00 91.06 81 GLN A CA 1
ATOM 658 C C . GLN A 1 81 ? -6.742 9.308 9.094 1.00 91.06 81 GLN A C 1
ATOM 660 O O . GLN A 1 81 ? -7.968 9.327 9.231 1.00 91.06 81 GLN A O 1
ATOM 665 N N . GLU A 1 82 ? -6.071 8.163 8.949 1.00 93.19 82 GLU A N 1
ATOM 666 C CA . GLU A 1 82 ? -6.680 6.831 8.967 1.00 93.19 82 GLU A CA 1
ATOM 667 C C . GLU A 1 82 ? -6.764 6.224 10.369 1.00 93.19 82 GLU A C 1
ATOM 669 O O . GLU A 1 82 ? -7.346 5.149 10.541 1.00 93.19 82 GLU A O 1
ATOM 674 N N . LEU A 1 83 ? -6.235 6.903 11.389 1.00 92.94 83 LEU A N 1
ATOM 675 C CA . LEU A 1 83 ? -6.396 6.476 12.773 1.00 92.94 83 LEU A CA 1
ATOM 676 C C . LEU A 1 83 ? -7.868 6.566 13.193 1.00 92.94 83 LEU A C 1
ATOM 678 O O . LEU A 1 83 ? -8.602 7.493 12.830 1.00 92.94 83 LEU A O 1
ATOM 682 N N . LYS A 1 84 ? -8.321 5.584 13.978 1.00 91.44 84 LYS A N 1
ATOM 683 C CA . LYS A 1 84 ? -9.634 5.651 14.622 1.00 91.44 84 LYS A CA 1
ATOM 684 C C . LYS A 1 84 ? -9.656 6.856 15.551 1.00 91.44 84 LYS A C 1
ATOM 686 O O . LYS A 1 84 ? -8.760 7.045 16.372 1.00 91.44 84 LYS A O 1
ATOM 691 N N . ARG A 1 85 ? -10.727 7.641 15.466 1.00 85.69 85 ARG A N 1
ATOM 692 C CA . ARG A 1 85 ? -10.998 8.681 16.452 1.00 85.69 85 ARG A CA 1
ATOM 693 C C . ARG A 1 85 ? -11.583 8.002 17.683 1.00 85.69 85 ARG A C 1
ATOM 695 O O . ARG A 1 85 ? -12.676 7.445 17.617 1.00 85.69 85 ARG A O 1
ATOM 702 N N . PHE A 1 86 ? -10.842 8.004 18.781 1.00 77.50 86 PHE A N 1
ATOM 703 C CA . PHE A 1 86 ? -11.360 7.519 20.053 1.00 77.50 86 PHE A CA 1
ATOM 704 C C . PHE A 1 86 ? -12.346 8.557 20.588 1.00 77.50 86 PHE A C 1
ATOM 706 O O . PHE A 1 86 ? -11.977 9.706 20.823 1.00 77.50 86 PHE A O 1
ATOM 713 N N . VAL A 1 87 ? -13.612 8.167 20.721 1.00 76.31 87 VAL A N 1
ATOM 714 C CA . VAL A 1 87 ? -14.635 8.984 21.376 1.00 76.31 87 VAL A CA 1
ATOM 715 C C . VAL A 1 87 ? -14.816 8.423 22.774 1.00 76.31 87 VAL A C 1
ATOM 717 O O . VAL A 1 87 ? -15.220 7.273 22.937 1.00 76.31 87 VAL A O 1
ATOM 720 N N . THR A 1 88 ? -14.495 9.225 23.782 1.00 78.88 88 THR A N 1
ATOM 721 C CA . THR A 1 88 ? -14.781 8.876 25.171 1.00 78.88 88 THR A CA 1
ATOM 722 C C . THR A 1 88 ? -16.279 9.017 25.394 1.00 78.88 88 THR A C 1
ATOM 724 O O . THR A 1 88 ? -16.807 10.127 25.399 1.00 78.88 88 THR A O 1
ATOM 727 N N . VAL A 1 89 ? -16.971 7.893 25.563 1.00 78.12 89 VAL A N 1
ATOM 728 C CA . VAL A 1 89 ? -18.376 7.885 25.972 1.00 78.12 89 VAL A CA 1
ATOM 729 C C . VAL A 1 89 ? -18.406 7.810 27.492 1.00 78.12 89 VAL A C 1
ATOM 731 O O . VAL A 1 89 ? -17.989 6.813 28.075 1.00 78.12 89 VAL A O 1
ATOM 734 N N . SER A 1 90 ? -18.874 8.879 28.132 1.00 80.25 90 SER A N 1
ATOM 735 C CA . SER A 1 90 ? -19.181 8.869 29.560 1.00 80.25 90 SER A CA 1
ATOM 736 C C . SER A 1 90 ? -20.647 8.488 29.730 1.00 80.25 90 SER A C 1
ATOM 738 O O . SER A 1 90 ? -21.525 9.131 29.157 1.00 80.25 90 SER A O 1
ATOM 740 N N . CYS A 1 91 ? -20.909 7.422 30.480 1.00 71.12 91 CYS A N 1
ATOM 741 C CA . CYS A 1 91 ? -22.256 7.016 30.854 1.00 71.12 91 CYS A CA 1
ATOM 742 C C . CYS A 1 91 ? -22.491 7.440 32.304 1.00 71.12 91 CYS A C 1
ATOM 744 O O . CYS A 1 91 ? -21.794 6.976 33.205 1.00 71.12 91 CYS A O 1
ATOM 746 N N . ALA A 1 92 ? -23.455 8.331 32.526 1.00 79.94 92 ALA A N 1
ATOM 747 C CA . ALA A 1 92 ? -23.951 8.618 33.863 1.00 79.94 92 ALA A CA 1
ATOM 748 C C . ALA A 1 92 ? -25.073 7.624 34.173 1.00 79.94 92 ALA A C 1
ATOM 750 O O . ALA A 1 92 ? -26.101 7.614 33.497 1.00 79.94 92 ALA A O 1
ATOM 751 N N . VAL A 1 93 ? -24.867 6.779 35.182 1.00 75.38 93 VAL A N 1
ATOM 752 C CA . VAL A 1 93 ? -25.914 5.879 35.671 1.00 75.38 93 VAL A CA 1
ATOM 753 C C . VAL A 1 93 ? -26.891 6.711 36.490 1.00 75.38 93 VAL A C 1
ATOM 755 O O . VAL A 1 93 ? -26.550 7.199 37.567 1.00 75.38 93 VAL A O 1
ATOM 758 N N . THR A 1 94 ? -28.104 6.886 35.979 1.00 74.56 94 THR A N 1
ATOM 759 C CA . THR A 1 94 ? -29.229 7.357 36.781 1.00 74.56 94 THR A CA 1
ATOM 760 C C . THR A 1 94 ? -29.971 6.133 37.308 1.00 74.56 94 THR A C 1
ATOM 762 O O . THR A 1 94 ? -30.261 5.201 36.559 1.00 74.56 94 THR A O 1
ATOM 765 N N . ASN A 1 95 ? -30.275 6.111 38.607 1.00 70.81 95 ASN A N 1
ATOM 766 C CA . ASN A 1 95 ? -31.162 5.097 39.177 1.00 70.81 95 ASN A CA 1
ATOM 767 C C . ASN A 1 95 ? -32.606 5.42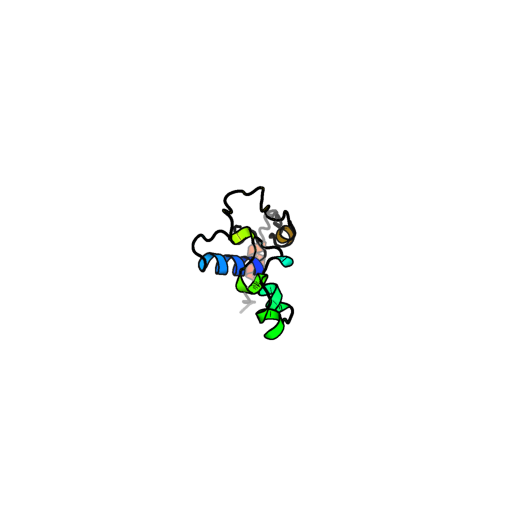2 38.765 1.00 70.81 95 ASN A C 1
ATOM 769 O O . ASN A 1 95 ? -33.388 5.931 39.565 1.00 70.81 95 ASN A O 1
ATOM 773 N N . ASP A 1 96 ? -32.952 5.181 37.499 1.00 72.62 96 ASP A N 1
ATOM 774 C CA . ASP A 1 96 ? -34.350 5.136 37.075 1.00 72.62 96 ASP A CA 1
ATOM 775 C C . ASP A 1 96 ? -34.916 3.764 37.448 1.00 72.62 96 ASP A C 1
ATOM 777 O O . ASP A 1 96 ? -34.832 2.797 36.689 1.00 72.62 9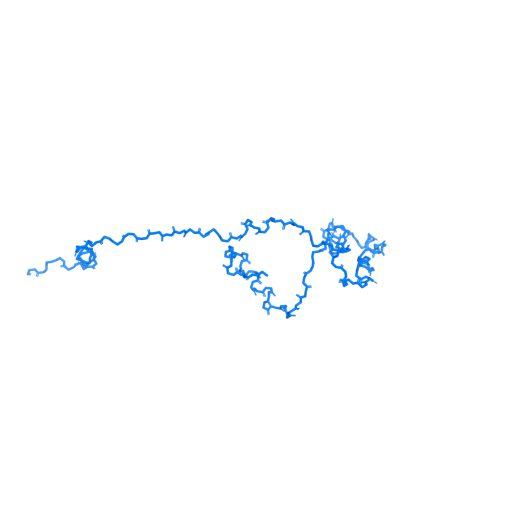6 ASP A O 1
ATOM 781 N N . PHE A 1 97 ? -35.478 3.682 38.655 1.00 71.25 97 PHE A N 1
ATOM 782 C CA . PHE A 1 97 ? -36.132 2.477 39.166 1.00 71.25 97 PHE A CA 1
ATOM 783 C C . PHE A 1 97 ? -37.290 1.997 38.271 1.00 71.25 97 PHE A C 1
ATOM 785 O O . PHE A 1 97 ? -37.697 0.850 38.398 1.00 71.25 97 PHE A O 1
ATOM 792 N N . GLY A 1 98 ? -37.793 2.831 37.350 1.00 76.81 98 GLY A N 1
ATOM 793 C CA . GLY A 1 98 ? -38.876 2.480 36.429 1.00 76.81 98 GLY A CA 1
ATOM 794 C C . GLY A 1 98 ? -38.429 2.046 35.031 1.00 76.81 98 GLY A C 1
ATOM 795 O O . GLY A 1 98 ? -39.290 1.755 34.200 1.00 76.81 98 GLY A O 1
ATOM 796 N N . PHE A 1 99 ? -37.125 2.015 34.724 1.00 81.94 99 PHE A N 1
ATOM 797 C CA . PHE A 1 99 ? -36.649 1.655 33.380 1.00 81.94 99 PHE A CA 1
ATOM 798 C C . PHE A 1 99 ? -37.028 0.217 33.006 1.00 81.94 99 PHE A C 1
ATOM 800 O O . PHE A 1 99 ? -37.572 -0.018 31.926 1.00 81.94 99 PHE A O 1
ATOM 807 N N . LEU A 1 100 ? -36.782 -0.735 33.913 1.00 79.50 100 LEU A N 1
ATOM 808 C CA . LEU A 1 100 ? -37.115 -2.142 33.685 1.00 79.50 100 LEU A CA 1
ATOM 809 C C . LEU A 1 100 ? -38.630 -2.349 33.608 1.00 79.50 100 LEU A C 1
ATOM 811 O O . LEU A 1 100 ? -39.086 -3.040 32.704 1.00 79.50 100 LEU A O 1
ATOM 815 N N . ASP A 1 101 ? -39.413 -1.686 34.463 1.00 80.06 101 ASP A N 1
ATOM 816 C CA . ASP A 1 101 ? -40.879 -1.763 34.426 1.00 80.06 101 ASP A CA 1
ATOM 817 C C . ASP A 1 101 ? -41.453 -1.193 33.123 1.00 80.06 101 ASP A C 1
ATOM 819 O O . ASP A 1 101 ? -42.333 -1.791 32.508 1.00 80.06 101 ASP A O 1
ATOM 823 N N . LYS A 1 102 ? -40.933 -0.056 32.641 1.00 81.06 102 LYS A N 1
ATOM 824 C CA . LYS A 1 102 ? -41.318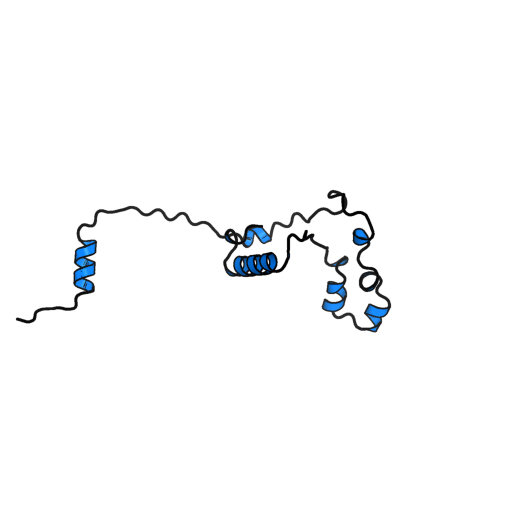 0.502 31.335 1.00 81.06 102 LYS A CA 1
ATOM 825 C C . LYS A 1 102 ? -40.939 -0.430 30.189 1.00 81.06 102 LYS A C 1
ATOM 827 O O . LYS A 1 102 ? -41.745 -0.609 29.282 1.00 81.06 102 LYS A O 1
ATOM 832 N N . LEU A 1 103 ? -39.745 -1.025 30.223 1.00 81.25 103 LEU A N 1
ATOM 833 C CA . LEU A 1 103 ? -39.292 -1.978 29.207 1.00 81.25 103 LEU A CA 1
ATOM 834 C C . LEU A 1 103 ? -40.191 -3.222 29.181 1.00 81.25 103 LEU A C 1
ATOM 836 O O . LEU A 1 103 ? -40.608 -3.659 28.110 1.00 81.25 103 LEU A O 1
ATOM 840 N N . LEU A 1 104 ? -40.526 -3.760 30.353 1.00 82.38 104 LEU A N 1
ATOM 841 C CA . LEU A 1 104 ? -41.423 -4.904 30.503 1.00 82.38 104 LEU A CA 1
ATOM 842 C C . LEU A 1 104 ? -42.836 -4.575 30.005 1.00 82.38 104 LEU A C 1
ATOM 844 O O . LEU A 1 104 ? -43.402 -5.362 29.255 1.00 82.38 104 LEU A O 1
ATOM 848 N N . ASN A 1 105 ? -43.371 -3.393 30.322 1.00 81.56 105 ASN A N 1
ATOM 849 C CA . ASN A 1 105 ? -44.684 -2.951 29.835 1.00 81.56 105 ASN A CA 1
ATOM 850 C C . ASN A 1 105 ? -44.713 -2.677 28.321 1.00 81.56 105 ASN A C 1
ATOM 852 O O . ASN A 1 105 ? -45.732 -2.894 27.678 1.00 81.56 105 ASN A O 1
ATOM 856 N N . LEU A 1 106 ? -43.605 -2.211 27.737 1.00 80.06 106 LEU A N 1
ATOM 857 C CA . LEU A 1 106 ? -43.480 -2.000 26.289 1.00 80.06 106 LEU A CA 1
ATOM 858 C C . LEU A 1 106 ? -43.352 -3.314 25.509 1.00 80.06 106 LEU A C 1
ATOM 860 O O . LEU A 1 106 ? -43.750 -3.379 24.348 1.00 80.06 106 LEU A O 1
ATOM 864 N N . THR A 1 107 ? -42.754 -4.339 26.119 1.00 80.06 107 THR A N 1
ATOM 865 C CA . THR A 1 107 ? -42.468 -5.619 25.455 1.00 80.06 107 THR A CA 1
ATOM 866 C C . THR A 1 107 ? -43.552 -6.666 25.686 1.00 80.06 107 THR A C 1
ATOM 868 O O . THR A 1 107 ? -43.749 -7.525 24.826 1.00 80.06 107 THR A O 1
ATOM 871 N N . ASN A 1 108 ? -44.312 -6.574 26.780 1.00 74.00 108 ASN A N 1
ATOM 872 C CA . ASN A 1 108 ? -45.459 -7.439 27.021 1.00 74.00 108 ASN A CA 1
ATOM 873 C C . ASN A 1 108 ? -46.752 -6.803 26.511 1.00 74.00 108 ASN A C 1
ATOM 875 O O . ASN A 1 108 ? -47.354 -5.949 27.149 1.00 74.00 108 ASN A O 1
ATOM 879 N N . ASN A 1 109 ? -47.235 -7.317 25.382 1.00 64.12 109 ASN A N 1
ATOM 880 C CA . ASN A 1 109 ? -48.509 -6.935 24.772 1.00 64.12 109 ASN A CA 1
ATOM 881 C C . ASN A 1 109 ? -49.724 -7.641 25.420 1.00 64.12 109 ASN A C 1
ATOM 883 O O . ASN A 1 109 ? -50.762 -7.815 24.784 1.00 64.12 109 ASN A O 1
ATOM 887 N N . TYR A 1 110 ? -49.596 -8.103 26.668 1.00 55.50 110 TYR A N 1
ATOM 888 C CA . TYR A 1 110 ? -50.668 -8.786 27.398 1.00 55.50 110 TYR A CA 1
ATOM 889 C C . TYR A 1 110 ? -51.546 -7.749 28.112 1.00 55.50 110 TYR A C 1
ATOM 891 O O . TYR A 1 110 ? -51.569 -7.632 29.334 1.00 55.50 110 TYR A O 1
ATOM 899 N N . SER A 1 111 ? -52.254 -6.952 27.314 1.00 54.69 111 SER A N 1
ATOM 900 C CA . SER A 1 111 ? -53.319 -6.083 27.808 1.00 54.69 111 SER A CA 1
ATOM 901 C C . SER A 1 111 ? -54.573 -6.929 28.045 1.00 54.69 111 SER A C 1
ATOM 903 O O . SER A 1 111 ? -55.205 -7.359 27.087 1.00 54.69 111 SER A O 1
ATOM 905 N N . ASN A 1 112 ? -54.913 -7.147 29.318 1.00 52.09 112 ASN A N 1
ATOM 906 C CA . ASN A 1 112 ? -56.245 -7.488 29.837 1.00 52.09 112 ASN A CA 1
ATOM 907 C C . ASN A 1 112 ? -57.062 -8.531 29.046 1.00 52.09 112 ASN A C 1
ATOM 909 O O . ASN A 1 112 ? -57.957 -8.180 28.278 1.00 52.09 112 ASN A O 1
ATOM 913 N N . ALA A 1 113 ? -56.847 -9.813 29.344 1.00 41.34 113 ALA A N 1
ATOM 914 C CA . ALA A 1 113 ? -57.926 -10.795 29.265 1.00 41.34 113 ALA A CA 1
ATOM 915 C C . ALA A 1 113 ? -58.638 -10.808 30.630 1.00 41.34 113 ALA A C 1
ATOM 917 O O . ALA A 1 113 ? -58.118 -11.382 31.587 1.00 41.34 113 ALA A O 1
ATOM 918 N N . ASN A 1 114 ? -59.756 -10.078 30.715 1.00 38.00 114 ASN A N 1
ATOM 919 C CA . ASN A 1 114 ? -60.767 -10.246 31.768 1.00 38.00 114 ASN A CA 1
ATOM 920 C C . ASN A 1 114 ? -61.471 -11.597 31.617 1.00 38.00 114 ASN A C 1
ATOM 922 O O . ASN A 1 114 ? -61.667 -12.013 30.451 1.00 38.00 114 ASN A O 1
#

pLDDT: mean 82.54, std 11.9, range [38.0, 96.31]

Foldseek 3Di:
DQLVQFDPVSSVVVVVVPVVDDPDDDADDPLVQDLVNCVVVPQDPVSLVPDCCNVVGGPCVVDDVPDCVVPPRPPDPPCVVRGDDDDDDDDDDDPPVCPVVVVCVVPDPPPDPD

Secondary structure (DSSP, 8-state):
--GGGB-HHHHHHHHHHHHHSSSPPP----GGG-HHHHHHTT--HHHHHT-HHHHH--GGGGS-TT-TTTSPPP---GGGGGB------PPP----TTHHHHHHHHH-------

Radius of gyration: 28.36 Å; Cα contacts (8 Å, |Δi|>4): 47; chains: 1; bounding box: 85×25×66 Å

Solvent-accessible surface area (backbone atoms only — not comparable to full-atom values): 7554 Å² total; per-residue (Å²): 135,69,37,88,55,30,37,69,73,59,15,55,50,50,46,51,52,56,72,73,44,82,88,68,88,84,76,85,68,57,69,97,54,32,43,68,48,50,54,75,72,64,54,50,74,70,58,52,72,76,30,57,47,63,77,73,41,42,72,67,76,80,43,87,71,84,52,59,83,84,60,61,71,77,87,74,61,71,67,65,76,45,42,54,81,86,74,87,80,83,81,82,87,71,92,59,87,55,54,65,57,52,51,50,60,73,68,50,84,80,74,78,87,127

Sequence (114 aa):
MQPHLLKTFVSNRVAKIQSLCSNSQWRHVSSKCNPADVLFRGADAEDLRDNDLWWQGPEFLLRDISDPEKYPCPKDKTFEQELKRFVTVSCAVTNDFGFLDKLLNLTNNYSNAN

Organism: Araneus ventricosus (NCBI:txid182803)